Protein AF-A0A287D2I7-F1 (afdb_monomer_lite)

Sequence (96 aa):
MSLVIPEKFQHILRVLNTNIDGRYAHVVLRKADIDLTNRARELTEDEVEGVITILQNPRQYKIPDWFLNRQKDVKDGKQSQVLANGLDNKLREDLE

Organism: Ictidomys tridecemlineatus (NCBI:txid43179)

Structure (mmCIF, N/CA/C/O backbone):
data_AF-A0A287D2I7-F1
#
_entry.id   AF-A0A287D2I7-F1
#
loop_
_atom_site.group_PDB
_atom_site.id
_atom_site.type_symbol
_atom_site.label_atom_id
_atom_site.label_alt_id
_atom_site.label_comp_id
_atom_site.label_asym_id
_atom_site.label_entity_id
_atom_site.label_seq_id
_atom_site.pdbx_PDB_ins_code
_atom_site.Cartn_x
_atom_site.Cartn_y
_atom_site.Cartn_z
_atom_site.occupancy
_atom_site.B_iso_or_equiv
_atom_site.auth_seq_id
_atom_site.auth_comp_id
_atom_site.auth_asym_id
_atom_site.auth_atom_id
_atom_site.pdbx_PDB_model_num
ATOM 1 N N . MET A 1 1 ? 9.377 -11.786 -21.189 1.00 51.19 1 MET A N 1
ATOM 2 C CA . MET A 1 1 ? 10.645 -12.308 -20.625 1.00 51.19 1 MET A CA 1
ATOM 3 C C . MET A 1 1 ? 11.798 -11.845 -21.496 1.00 51.19 1 MET A C 1
ATOM 5 O O . MET A 1 1 ? 11.875 -12.255 -22.648 1.00 51.19 1 MET A O 1
ATOM 9 N N . SER A 1 2 ? 12.646 -10.966 -20.969 1.00 55.25 2 SER A N 1
ATOM 10 C CA . SER A 1 2 ? 13.855 -10.482 -21.638 1.00 55.25 2 SER A CA 1
ATOM 11 C C . SER A 1 2 ? 14.985 -11.519 -21.511 1.00 55.25 2 SER A C 1
ATOM 13 O O . SER A 1 2 ? 15.225 -12.078 -20.440 1.00 55.25 2 SER A O 1
ATOM 15 N N . LEU A 1 3 ? 15.650 -11.816 -22.633 1.00 66.50 3 LEU A N 1
ATOM 16 C CA . LEU A 1 3 ? 16.834 -12.692 -22.708 1.00 66.50 3 LEU A CA 1
ATOM 17 C C . LEU A 1 3 ? 18.133 -11.961 -22.329 1.00 66.50 3 LEU A C 1
ATOM 19 O O . LEU A 1 3 ? 19.161 -12.600 -22.126 1.00 66.50 3 LEU A O 1
ATOM 23 N N . VAL A 1 4 ? 18.087 -10.630 -22.231 1.00 68.25 4 VAL A N 1
ATOM 24 C CA . VAL A 1 4 ? 19.232 -9.768 -21.930 1.00 68.25 4 VAL A CA 1
ATOM 25 C C . VAL A 1 4 ? 19.094 -9.261 -20.499 1.00 68.25 4 VAL A C 1
ATOM 27 O O . VAL A 1 4 ? 18.085 -8.648 -20.154 1.00 68.25 4 VAL A O 1
ATOM 30 N N . ILE A 1 5 ? 20.094 -9.543 -19.663 1.00 67.06 5 ILE A N 1
ATOM 31 C CA . ILE A 1 5 ? 20.143 -9.068 -18.277 1.00 67.06 5 ILE A CA 1
ATOM 32 C C . ILE A 1 5 ? 20.590 -7.597 -18.301 1.00 67.06 5 ILE A C 1
ATOM 34 O O . ILE A 1 5 ? 21.655 -7.319 -18.854 1.00 67.06 5 ILE A O 1
ATOM 38 N N . PRO A 1 6 ? 19.820 -6.654 -17.729 1.00 67.56 6 PRO A N 1
ATOM 39 C CA . PRO A 1 6 ? 20.239 -5.257 -17.648 1.00 67.56 6 PRO A CA 1
ATOM 40 C C . PRO A 1 6 ? 21.450 -5.091 -16.710 1.00 67.56 6 PRO A C 1
ATOM 42 O O . PRO A 1 6 ? 21.523 -5.744 -15.671 1.00 67.56 6 PRO A O 1
ATOM 45 N N . GLU A 1 7 ? 22.389 -4.197 -17.052 1.00 67.75 7 GLU A N 1
ATOM 46 C CA . GLU A 1 7 ? 23.628 -3.958 -16.278 1.00 67.75 7 GLU A CA 1
ATOM 47 C C . GLU A 1 7 ? 23.370 -3.421 -14.858 1.00 67.75 7 GLU A C 1
ATOM 49 O O . GLU A 1 7 ? 24.109 -3.735 -13.925 1.00 67.75 7 GLU A O 1
ATOM 54 N N . LYS A 1 8 ? 22.303 -2.634 -14.667 1.00 64.81 8 LYS A N 1
ATOM 55 C CA . LYS A 1 8 ? 21.839 -2.180 -13.348 1.00 64.81 8 LYS A CA 1
ATOM 56 C C . LYS A 1 8 ? 20.756 -3.123 -12.842 1.00 64.81 8 LYS A C 1
ATOM 58 O O . LYS A 1 8 ? 19.571 -2.905 -13.067 1.00 64.81 8 LYS A O 1
ATOM 63 N N . PHE A 1 9 ? 21.183 -4.185 -12.170 1.00 62.22 9 PHE A N 1
ATOM 64 C CA . PHE A 1 9 ? 20.286 -5.188 -11.614 1.00 62.22 9 PHE A CA 1
ATOM 65 C C . PHE A 1 9 ? 20.132 -5.009 -10.105 1.00 62.22 9 PHE A C 1
ATOM 67 O O . PHE A 1 9 ? 21.069 -5.238 -9.337 1.00 62.22 9 PHE A O 1
ATOM 74 N N . GLN A 1 10 ? 18.935 -4.634 -9.655 1.00 67.44 10 GLN A N 1
ATOM 75 C CA . GLN A 1 10 ? 18.648 -4.575 -8.227 1.00 67.44 10 GLN A CA 1
ATOM 76 C C . GLN A 1 10 ? 18.186 -5.953 -7.738 1.00 67.44 10 GLN A C 1
ATOM 78 O O . GLN A 1 10 ? 17.105 -6.439 -8.070 1.00 67.44 10 GLN A O 1
ATOM 83 N N . HIS A 1 11 ? 19.034 -6.618 -6.948 1.00 70.06 11 HIS A N 1
ATOM 84 C CA . HIS A 1 11 ? 18.758 -7.975 -6.462 1.00 70.06 11 HIS A CA 1
ATOM 85 C C . HIS A 1 11 ? 17.607 -8.025 -5.449 1.00 70.06 11 HIS A C 1
ATOM 87 O O . HIS A 1 11 ? 16.837 -8.991 -5.437 1.00 70.06 11 HIS A O 1
ATOM 93 N N . ILE A 1 12 ? 17.500 -6.992 -4.610 1.00 77.31 12 ILE A N 1
ATOM 94 C CA . ILE A 1 12 ? 16.491 -6.856 -3.561 1.00 77.31 12 ILE A CA 1
ATOM 95 C C . ILE A 1 12 ? 15.948 -5.430 -3.608 1.00 77.31 12 ILE A C 1
ATOM 97 O O . ILE A 1 12 ? 16.693 -4.477 -3.387 1.00 77.31 12 ILE A O 1
ATOM 101 N N . LEU A 1 13 ? 14.647 -5.302 -3.859 1.00 75.88 13 LEU A N 1
ATOM 102 C CA . LEU A 1 13 ? 13.920 -4.046 -3.727 1.00 75.88 13 LEU A CA 1
ATOM 103 C C . LEU A 1 13 ? 13.305 -3.995 -2.325 1.00 75.88 13 LEU A C 1
ATOM 105 O O . LEU A 1 13 ? 12.540 -4.882 -1.946 1.00 75.88 13 LEU A O 1
ATOM 109 N N . ARG A 1 14 ? 13.645 -2.974 -1.536 1.00 74.88 14 ARG A N 1
ATOM 110 C CA . ARG A 1 14 ? 13.020 -2.740 -0.230 1.00 74.88 14 ARG A CA 1
ATOM 111 C C . ARG A 1 14 ? 11.989 -1.631 -0.375 1.00 74.88 14 ARG A C 1
ATOM 113 O O . ARG A 1 14 ? 12.358 -0.484 -0.590 1.00 74.88 14 ARG A O 1
ATOM 120 N N . VAL A 1 15 ? 10.717 -1.969 -0.183 1.00 72.25 15 VAL A N 1
ATOM 121 C CA . VAL A 1 15 ? 9.611 -1.005 -0.237 1.00 72.25 15 VAL A CA 1
ATOM 122 C C . VAL A 1 15 ? 8.891 -0.978 1.111 1.00 72.25 15 VAL A C 1
ATOM 124 O O . VAL A 1 15 ? 8.311 -1.971 1.546 1.00 72.25 15 VAL A O 1
ATOM 127 N N . LEU A 1 16 ? 8.959 0.169 1.793 1.00 67.06 16 LEU A N 1
ATOM 128 C CA . LEU A 1 16 ? 8.130 0.551 2.949 1.00 67.06 16 LEU A CA 1
ATOM 129 C C . LEU A 1 16 ? 7.964 -0.476 4.100 1.00 67.06 16 LEU A C 1
ATOM 131 O O . LEU A 1 16 ? 6.937 -0.455 4.766 1.00 67.06 16 LEU A O 1
ATOM 135 N N . ASN A 1 17 ? 8.930 -1.361 4.385 1.00 66.69 17 ASN A N 1
ATOM 136 C CA . ASN A 1 17 ? 8.799 -2.403 5.433 1.00 66.69 17 ASN A CA 1
ATOM 137 C C . ASN A 1 17 ? 7.441 -3.154 5.367 1.00 66.69 17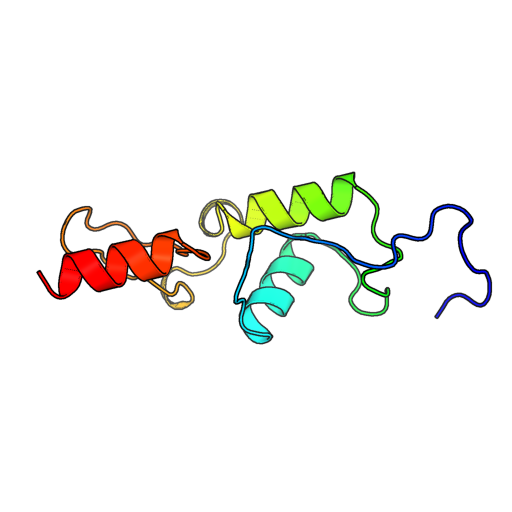 ASN A C 1
ATOM 139 O O . ASN A 1 17 ? 6.812 -3.412 6.392 1.00 66.69 17 ASN A O 1
ATOM 143 N N . THR A 1 18 ? 6.930 -3.408 4.155 1.00 65.00 18 THR A N 1
ATOM 144 C CA . THR A 1 18 ? 5.500 -3.680 3.944 1.00 65.00 18 THR A CA 1
ATOM 145 C C . THR A 1 18 ? 5.103 -5.153 4.022 1.00 65.00 18 THR A C 1
ATOM 147 O O . THR A 1 18 ? 5.762 -6.027 3.467 1.00 65.00 18 THR A O 1
ATOM 150 N N . ASN A 1 19 ? 3.926 -5.379 4.614 1.00 66.75 19 ASN A N 1
ATOM 151 C CA . ASN A 1 19 ? 3.075 -6.547 4.402 1.00 66.75 19 ASN A CA 1
ATOM 152 C C . ASN A 1 19 ? 1.893 -6.111 3.521 1.00 66.75 19 ASN A C 1
ATOM 154 O O . ASN A 1 19 ? 0.964 -5.465 4.006 1.00 66.75 19 ASN A O 1
ATOM 158 N N . ILE A 1 20 ? 1.949 -6.406 2.221 1.00 79.25 20 ILE A N 1
ATOM 159 C CA . ILE A 1 20 ? 0.880 -6.101 1.258 1.00 79.25 20 ILE A CA 1
ATOM 160 C C . ILE A 1 20 ? 0.300 -7.414 0.725 1.00 79.25 20 ILE A C 1
ATOM 162 O O . ILE A 1 20 ? 1.044 -8.307 0.328 1.00 79.25 20 ILE A O 1
ATOM 166 N N . ASP A 1 21 ? -1.031 -7.518 0.690 1.00 80.38 21 ASP A N 1
ATOM 167 C CA . ASP A 1 21 ? -1.724 -8.650 0.069 1.00 80.38 21 ASP A CA 1
ATOM 168 C C . ASP A 1 21 ? -1.542 -8.649 -1.456 1.00 80.38 21 ASP A C 1
ATOM 170 O O . ASP A 1 21 ? -1.554 -7.595 -2.102 1.00 80.38 21 ASP A O 1
ATOM 174 N N . GLY A 1 22 ? -1.454 -9.841 -2.052 1.00 82.88 22 GLY A N 1
ATOM 175 C CA . GLY A 1 22 ? -1.276 -9.998 -3.496 1.00 82.88 22 GLY A CA 1
ATOM 176 C C . GLY A 1 22 ? -2.374 -9.327 -4.331 1.00 82.88 22 GLY A C 1
ATOM 177 O O . GLY A 1 22 ? -2.088 -8.803 -5.409 1.00 82.88 22 GLY A O 1
ATOM 178 N N . ARG A 1 23 ? -3.619 -9.259 -3.834 1.00 85.06 23 ARG A N 1
ATOM 179 C CA . ARG A 1 23 ? -4.715 -8.575 -4.541 1.00 85.06 23 ARG A CA 1
ATOM 180 C C . ARG A 1 23 ? -4.538 -7.063 -4.529 1.00 85.06 23 ARG A C 1
ATOM 182 O O . ARG A 1 23 ? -4.784 -6.419 -5.547 1.00 85.06 23 ARG A O 1
ATOM 189 N N . TYR A 1 24 ? -4.095 -6.501 -3.405 1.00 86.94 24 TYR A N 1
ATOM 190 C CA . TYR A 1 24 ? -3.827 -5.068 -3.302 1.00 86.94 24 TYR A CA 1
ATOM 191 C C . TYR A 1 24 ? -2.652 -4.672 -4.201 1.00 86.94 24 TYR A C 1
ATOM 193 O O . TYR A 1 24 ? -2.772 -3.726 -4.977 1.00 86.94 24 TYR A O 1
ATOM 201 N N . ALA A 1 25 ? -1.571 -5.461 -4.196 1.00 85.50 25 ALA A N 1
ATOM 202 C CA . ALA A 1 25 ? -0.436 -5.261 -5.095 1.00 85.50 25 ALA A CA 1
ATOM 203 C C . ALA A 1 25 ? -0.858 -5.272 -6.575 1.00 85.50 25 ALA A C 1
ATOM 205 O O . ALA A 1 25 ? -0.481 -4.382 -7.333 1.00 85.50 25 ALA A O 1
ATOM 206 N N . HIS A 1 26 ? -1.702 -6.225 -6.981 1.00 87.94 26 HIS A N 1
ATOM 207 C CA . HIS A 1 26 ? -2.184 -6.309 -8.360 1.00 87.94 26 HIS A CA 1
ATOM 208 C C . HIS A 1 26 ? -2.999 -5.072 -8.775 1.00 87.94 26 HIS A C 1
ATOM 210 O O . HIS A 1 26 ? -2.838 -4.571 -9.885 1.00 87.94 26 HIS A O 1
ATOM 216 N N . VAL A 1 27 ? -3.870 -4.553 -7.902 1.00 88.50 27 VAL A N 1
ATOM 217 C CA . VAL A 1 27 ? -4.641 -3.330 -8.191 1.00 88.50 27 VAL A CA 1
ATOM 218 C C . VAL A 1 27 ? -3.720 -2.120 -8.316 1.00 88.50 27 VAL A C 1
ATOM 220 O O . VAL A 1 27 ? -3.876 -1.340 -9.249 1.00 88.50 27 VAL A O 1
ATOM 223 N N . VAL A 1 28 ? -2.747 -1.980 -7.418 1.00 87.56 28 VAL A N 1
ATOM 224 C CA . VAL A 1 28 ? -1.795 -0.862 -7.427 1.00 87.56 28 VAL A CA 1
ATOM 225 C C . VAL A 1 28 ? -0.943 -0.872 -8.695 1.00 87.56 28 VAL A C 1
ATOM 227 O O . VAL A 1 28 ? -0.841 0.159 -9.349 1.00 87.56 28 VAL A O 1
ATOM 230 N N . LEU A 1 29 ? -0.422 -2.031 -9.107 1.00 88.19 29 LEU A N 1
ATOM 231 C CA . LEU A 1 29 ? 0.347 -2.159 -10.351 1.00 88.19 29 LEU A CA 1
ATOM 232 C C . LEU A 1 29 ? -0.488 -1.804 -11.588 1.00 88.19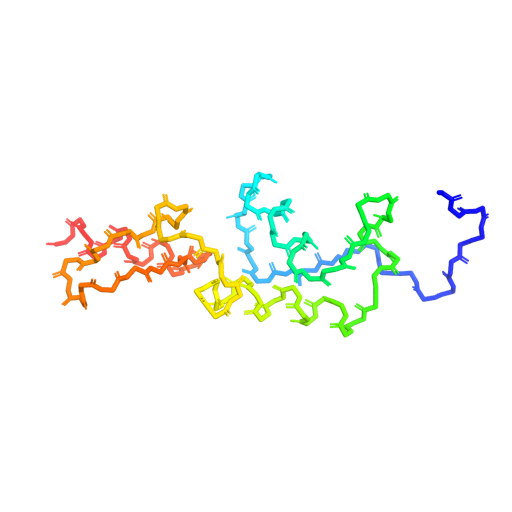 29 LEU A C 1
ATOM 234 O O . LEU A 1 29 ? -0.010 -1.112 -12.479 1.00 88.19 29 LEU A O 1
ATOM 238 N N . ARG A 1 30 ? -1.769 -2.196 -11.607 1.00 87.75 30 ARG A N 1
ATOM 239 C CA . ARG A 1 30 ? -2.712 -1.804 -12.668 1.00 87.75 30 ARG A CA 1
ATOM 240 C C . ARG A 1 30 ? -3.027 -0.311 -12.678 1.00 87.75 30 ARG A C 1
ATOM 242 O O . ARG A 1 30 ? -3.437 0.194 -13.712 1.00 87.75 30 ARG A O 1
ATOM 249 N N . LYS A 1 31 ? -2.906 0.375 -11.539 1.00 87.50 31 LYS A N 1
ATOM 250 C CA . LYS A 1 31 ? -3.079 1.832 -11.438 1.00 87.50 31 LYS A CA 1
ATOM 251 C C . LYS A 1 31 ? -1.801 2.605 -11.742 1.00 87.50 31 LYS A C 1
ATOM 253 O O . LYS A 1 31 ? -1.901 3.759 -12.130 1.00 87.50 31 LYS A O 1
ATOM 258 N N . ALA A 1 32 ? -0.647 1.973 -11.566 1.00 85.88 32 ALA A N 1
ATOM 259 C CA . ALA A 1 32 ? 0.659 2.506 -11.927 1.00 85.88 32 ALA A CA 1
ATOM 260 C C . ALA A 1 32 ? 0.988 2.325 -13.421 1.00 85.88 32 ALA A C 1
ATOM 262 O O . ALA A 1 32 ? 2.071 2.711 -13.839 1.00 85.88 32 ALA A O 1
ATOM 263 N N . ASP A 1 33 ? 0.090 1.706 -14.200 1.00 86.56 33 ASP A N 1
ATOM 264 C CA . ASP A 1 33 ? 0.296 1.351 -15.611 1.00 86.56 33 ASP A CA 1
ATOM 265 C C . ASP A 1 33 ? 1.568 0.512 -15.865 1.00 86.56 33 ASP A C 1
ATOM 267 O O . ASP A 1 33 ? 2.164 0.551 -16.938 1.00 86.56 33 ASP A O 1
ATOM 271 N N . ILE A 1 34 ? 1.957 -0.307 -14.882 1.00 85.12 34 ILE A N 1
ATOM 272 C CA . ILE A 1 34 ? 3.105 -1.217 -14.971 1.00 85.12 34 ILE A CA 1
ATOM 273 C C . ILE A 1 34 ? 2.638 -2.565 -15.523 1.00 85.12 34 ILE A C 1
ATOM 275 O O . ILE A 1 34 ? 1.635 -3.129 -15.069 1.00 85.12 34 ILE A O 1
ATOM 279 N N . ASP A 1 35 ? 3.390 -3.123 -16.473 1.00 82.94 35 ASP A N 1
ATOM 280 C CA . ASP A 1 35 ? 3.108 -4.463 -16.984 1.00 82.94 35 ASP A CA 1
ATOM 281 C C . ASP A 1 35 ? 3.453 -5.551 -15.951 1.00 82.94 35 ASP A C 1
ATOM 283 O O . ASP A 1 35 ? 4.529 -5.576 -15.354 1.00 82.94 35 ASP A O 1
ATOM 287 N N . LEU A 1 36 ? 2.536 -6.502 -15.776 1.00 80.31 36 LEU A N 1
ATOM 288 C CA . LEU A 1 36 ? 2.670 -7.616 -14.840 1.00 80.31 36 LEU A CA 1
ATOM 289 C C . LEU A 1 36 ? 3.612 -8.712 -15.345 1.00 80.31 36 LEU A C 1
ATOM 291 O O . LEU A 1 36 ? 4.001 -9.584 -14.568 1.00 80.31 36 LEU A O 1
ATOM 295 N N . THR A 1 37 ? 3.948 -8.713 -16.638 1.00 82.38 37 THR A N 1
ATOM 296 C CA . THR A 1 37 ? 4.890 -9.694 -17.195 1.00 82.38 37 THR A CA 1
ATOM 297 C C . THR A 1 37 ? 6.345 -9.363 -16.861 1.00 82.38 37 THR A C 1
ATOM 299 O O . THR A 1 37 ? 7.205 -10.253 -16.893 1.00 82.38 37 THR A O 1
ATOM 302 N N . ASN A 1 38 ? 6.612 -8.105 -16.499 1.00 78.94 38 ASN A N 1
ATOM 303 C CA . ASN A 1 38 ? 7.929 -7.635 -16.109 1.00 78.94 38 ASN A CA 1
ATOM 304 C C . ASN A 1 38 ? 8.279 -8.134 -14.708 1.00 78.94 38 ASN A C 1
ATOM 306 O O . ASN A 1 38 ? 7.450 -8.194 -13.797 1.00 78.94 38 ASN A O 1
ATOM 310 N N . ARG A 1 39 ? 9.546 -8.507 -14.516 1.00 77.44 39 ARG A N 1
ATOM 311 C CA . ARG A 1 39 ? 10.027 -8.900 -13.190 1.00 77.44 39 ARG A CA 1
ATOM 312 C C . ARG A 1 39 ? 10.226 -7.661 -12.332 1.00 77.44 39 ARG A C 1
ATOM 314 O O . ARG A 1 39 ? 10.704 -6.643 -12.815 1.00 77.44 39 ARG A O 1
ATOM 321 N N . ALA A 1 40 ? 10.013 -7.813 -11.025 1.00 74.12 40 ALA A N 1
ATOM 322 C CA . ALA A 1 40 ? 10.196 -6.750 -10.033 1.00 74.12 40 ALA A CA 1
ATOM 323 C C . ALA A 1 40 ? 11.602 -6.097 -10.022 1.00 74.12 40 ALA A C 1
ATOM 325 O O . ALA A 1 40 ? 11.820 -5.094 -9.357 1.00 74.12 40 ALA A O 1
ATOM 326 N N . ARG A 1 41 ? 12.573 -6.700 -10.717 1.00 71.56 41 ARG A N 1
ATOM 327 C CA . ARG A 1 41 ? 13.973 -6.262 -10.803 1.00 71.56 41 ARG A CA 1
ATOM 328 C C . ARG A 1 41 ? 14.291 -5.465 -12.069 1.00 71.56 41 ARG A C 1
ATOM 330 O O . ARG A 1 41 ? 15.415 -5.005 -12.217 1.00 71.56 41 ARG A O 1
ATOM 337 N N . GLU A 1 42 ? 13.335 -5.381 -12.989 1.00 78.88 42 GLU A N 1
ATOM 338 C CA . GLU A 1 42 ? 13.436 -4.643 -14.254 1.00 78.88 42 GLU A CA 1
ATOM 339 C C . GLU A 1 42 ? 12.708 -3.287 -14.170 1.00 78.88 42 GLU A C 1
ATOM 341 O O . GLU A 1 42 ? 12.733 -2.530 -15.132 1.00 78.88 42 GLU A O 1
ATOM 346 N N . LEU A 1 43 ? 12.089 -2.983 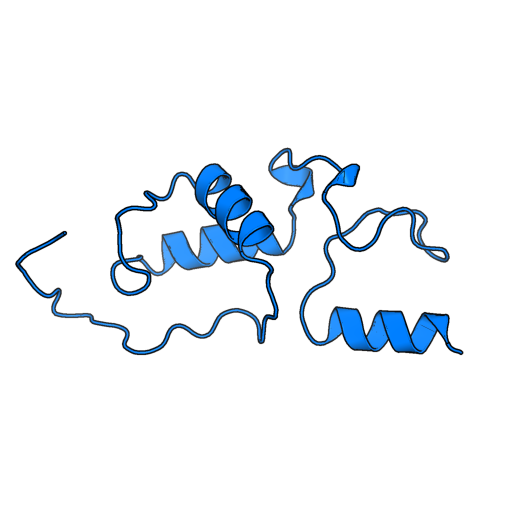-13.020 1.00 80.75 43 LEU A N 1
ATOM 347 C CA . LEU A 1 43 ? 11.434 -1.704 -12.748 1.00 80.75 43 LEU A CA 1
ATOM 348 C C . LEU A 1 43 ? 12.458 -0.579 -12.606 1.00 80.75 43 LEU A C 1
ATOM 350 O O . LEU A 1 43 ? 13.509 -0.758 -11.982 1.00 80.75 43 LEU A O 1
ATOM 354 N N . THR A 1 44 ? 12.120 0.589 -13.142 1.00 85.38 44 THR A N 1
ATOM 355 C CA . THR A 1 44 ? 12.893 1.815 -12.927 1.00 85.38 44 THR A CA 1
ATOM 356 C C . THR A 1 44 ? 12.593 2.419 -11.554 1.00 85.38 44 THR A C 1
ATOM 358 O O . THR A 1 44 ? 11.579 2.119 -10.923 1.00 85.38 44 THR A O 1
ATOM 361 N N . GLU A 1 45 ? 13.486 3.280 -11.065 1.00 81.81 45 GLU A N 1
ATOM 362 C CA . GLU A 1 45 ? 13.295 3.960 -9.777 1.00 81.81 45 GLU A CA 1
ATOM 363 C C . GLU A 1 45 ? 12.041 4.853 -9.786 1.00 81.81 45 GLU A C 1
ATOM 365 O O . GLU A 1 45 ? 11.286 4.855 -8.814 1.00 81.81 45 GLU A O 1
ATOM 370 N N . ASP A 1 46 ? 11.744 5.485 -10.925 1.00 86.12 46 ASP A N 1
ATOM 371 C CA . ASP A 1 46 ? 10.546 6.306 -11.127 1.00 86.12 46 ASP A CA 1
ATOM 372 C C . ASP A 1 46 ? 9.252 5.475 -11.034 1.00 86.12 46 ASP A C 1
ATOM 374 O O . ASP A 1 46 ? 8.270 5.894 -10.417 1.00 86.12 46 ASP A O 1
ATOM 378 N N . GLU A 1 47 ? 9.241 4.264 -11.605 1.00 85.81 47 GLU A N 1
ATOM 379 C CA . GLU A 1 47 ? 8.102 3.341 -11.502 1.00 85.81 47 GLU A CA 1
ATOM 380 C C . GLU A 1 47 ? 7.895 2.873 -10.056 1.00 85.81 47 GLU A C 1
ATOM 382 O O . GLU A 1 47 ? 6.760 2.767 -9.580 1.00 85.81 47 GLU A O 1
ATOM 387 N N . VAL A 1 48 ? 8.989 2.625 -9.328 1.00 85.88 48 VAL A N 1
ATOM 388 C CA . VAL A 1 48 ? 8.942 2.253 -7.909 1.00 85.88 48 VAL A CA 1
ATOM 389 C C . VAL A 1 48 ? 8.386 3.398 -7.063 1.00 85.88 48 VAL A C 1
ATOM 391 O O . VAL A 1 48 ? 7.532 3.158 -6.205 1.00 85.88 48 VAL A O 1
ATOM 394 N N . GLU A 1 49 ? 8.810 4.637 -7.309 1.00 86.50 49 GLU A N 1
ATOM 395 C CA . GLU A 1 49 ? 8.264 5.811 -6.626 1.00 86.50 49 GLU A CA 1
ATOM 396 C C . GLU A 1 49 ? 6.777 6.005 -6.956 1.00 86.50 49 GLU A C 1
ATOM 398 O O . GLU A 1 49 ? 5.960 6.204 -6.053 1.00 86.50 49 GLU A O 1
ATOM 403 N N . GLY A 1 50 ? 6.386 5.813 -8.219 1.00 87.44 50 GLY A N 1
ATOM 404 C CA . GLY A 1 50 ? 4.985 5.787 -8.641 1.00 87.44 50 GLY A CA 1
ATOM 405 C C . GLY A 1 50 ? 4.150 4.802 -7.819 1.00 87.44 50 GLY A C 1
ATOM 406 O O . GLY A 1 50 ? 3.131 5.179 -7.234 1.00 87.44 50 GLY A O 1
ATOM 407 N N . VAL A 1 51 ? 4.621 3.561 -7.669 1.00 87.38 51 VAL A N 1
ATOM 408 C CA . VAL A 1 51 ? 3.969 2.546 -6.824 1.00 87.38 51 VAL A CA 1
ATOM 409 C C . VAL A 1 51 ? 3.888 2.999 -5.365 1.00 87.38 51 VAL A C 1
ATOM 411 O O . VAL A 1 51 ? 2.832 2.865 -4.746 1.00 87.38 51 VAL A O 1
ATOM 414 N N . ILE A 1 52 ? 4.958 3.571 -4.807 1.00 86.62 52 ILE A N 1
ATOM 415 C CA . ILE A 1 52 ? 4.984 4.076 -3.425 1.00 86.62 52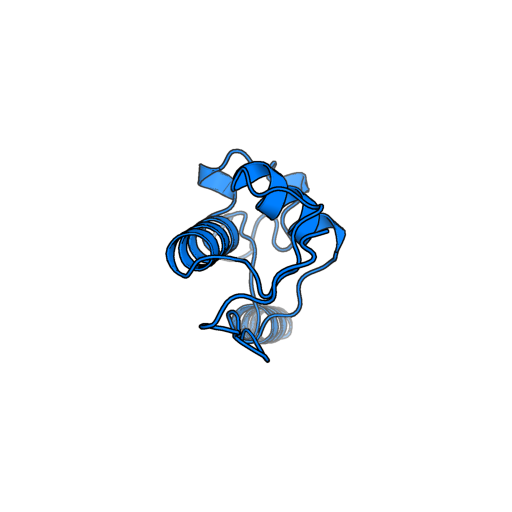 ILE A CA 1
ATOM 416 C C . ILE A 1 52 ? 3.928 5.166 -3.210 1.00 86.62 52 ILE A C 1
ATOM 418 O O . ILE A 1 52 ? 3.204 5.125 -2.210 1.00 86.62 52 ILE A O 1
ATOM 422 N N . THR A 1 53 ? 3.780 6.104 -4.147 1.00 88.00 53 THR A N 1
ATOM 423 C CA . THR A 1 53 ? 2.784 7.179 -4.013 1.00 88.00 53 THR A CA 1
ATOM 424 C C . THR A 1 53 ? 1.351 6.644 -4.066 1.00 88.00 53 THR A C 1
ATOM 426 O O . THR A 1 53 ? 0.503 7.090 -3.287 1.00 88.00 53 THR A O 1
ATOM 429 N N . ILE A 1 54 ? 1.078 5.647 -4.917 1.00 87.88 54 ILE A N 1
ATOM 430 C CA . ILE A 1 54 ? -0.235 4.991 -5.009 1.00 87.88 54 ILE A CA 1
ATOM 431 C C . ILE A 1 54 ? -0.529 4.184 -3.743 1.00 87.88 54 ILE A C 1
ATOM 433 O O . ILE A 1 54 ? -1.656 4.208 -3.245 1.00 87.88 54 ILE A O 1
ATOM 437 N N . LEU A 1 55 ? 0.482 3.508 -3.187 1.00 85.38 55 LEU A N 1
ATOM 438 C CA . LEU A 1 55 ? 0.367 2.771 -1.929 1.00 85.38 55 LEU A CA 1
ATOM 439 C C . LEU A 1 55 ? 0.005 3.689 -0.758 1.00 85.38 55 LEU A C 1
ATOM 441 O O . LEU A 1 55 ? -0.845 3.318 0.051 1.00 85.38 55 LEU A O 1
ATOM 445 N N . GLN A 1 56 ? 0.629 4.867 -0.672 1.00 84.19 56 GLN A N 1
ATOM 446 C CA . GLN A 1 56 ? 0.372 5.843 0.390 1.00 84.19 56 GLN A CA 1
ATOM 447 C C . GLN A 1 56 ? -0.968 6.570 0.213 1.00 84.19 56 GLN A C 1
ATOM 449 O O . GLN A 1 56 ? -1.646 6.851 1.201 1.00 84.19 56 GLN A O 1
ATOM 454 N N . ASN A 1 57 ? -1.376 6.852 -1.029 1.00 85.88 57 ASN A N 1
ATOM 455 C CA . ASN A 1 57 ? -2.561 7.660 -1.332 1.00 85.88 57 ASN A CA 1
ATOM 456 C C . ASN A 1 57 ? -3.563 6.944 -2.261 1.00 85.88 57 ASN A C 1
ATOM 458 O O . ASN A 1 57 ? -3.918 7.478 -3.314 1.00 85.88 57 ASN A O 1
ATOM 462 N N . PRO A 1 58 ? -4.120 5.780 -1.878 1.00 87.31 58 PRO A N 1
ATOM 463 C CA . PRO A 1 58 ? -4.943 4.958 -2.776 1.00 87.31 58 PRO A CA 1
ATOM 464 C C . PRO A 1 58 ? -6.220 5.649 -3.273 1.00 87.31 58 PRO A C 1
ATOM 466 O O . PRO A 1 58 ? -6.702 5.386 -4.377 1.00 87.31 58 PRO A O 1
ATOM 469 N N . ARG A 1 59 ? -6.765 6.577 -2.481 1.00 85.88 59 ARG A N 1
ATOM 470 C CA . ARG A 1 59 ? -8.012 7.290 -2.799 1.00 85.88 59 ARG A CA 1
ATOM 471 C C . ARG A 1 59 ? -7.856 8.250 -3.977 1.00 85.88 59 ARG A C 1
ATOM 473 O O . ARG A 1 59 ? -8.786 8.399 -4.765 1.00 85.88 59 ARG A O 1
ATOM 480 N N . GLN A 1 60 ? -6.680 8.857 -4.137 1.00 85.69 60 GLN A N 1
ATOM 481 C CA . GLN A 1 60 ? -6.400 9.771 -5.252 1.00 85.69 60 GLN A CA 1
ATOM 482 C C . GLN A 1 60 ? -6.369 9.021 -6.594 1.00 85.69 60 GLN A C 1
ATOM 484 O O . GLN A 1 60 ? -6.795 9.550 -7.618 1.00 85.69 60 GLN A O 1
ATOM 489 N N . TYR A 1 61 ? -5.982 7.744 -6.566 1.00 86.62 61 TYR A N 1
ATOM 490 C CA . TYR A 1 61 ? -5.888 6.867 -7.736 1.00 86.62 61 TYR A CA 1
ATOM 491 C C . TYR A 1 61 ? -7.158 6.041 -7.998 1.00 86.62 61 TYR A C 1
ATOM 493 O O . TYR A 1 61 ? -7.134 5.035 -8.716 1.00 86.62 61 TYR A O 1
ATOM 501 N N . LYS A 1 62 ? -8.302 6.488 -7.457 1.00 84.12 62 LYS A N 1
ATOM 502 C CA . LYS A 1 62 ? -9.629 5.890 -7.683 1.00 84.12 62 LYS A CA 1
ATOM 503 C C . LYS A 1 62 ? -9.726 4.426 -7.226 1.00 84.12 62 LYS A C 1
ATOM 505 O O . LYS A 1 62 ? -10.415 3.626 -7.866 1.00 84.12 62 LYS A O 1
ATOM 510 N N . ILE A 1 63 ? -9.029 4.051 -6.153 1.00 86.06 63 ILE A N 1
ATOM 511 C CA . ILE A 1 63 ? -9.248 2.763 -5.485 1.00 86.06 63 ILE A CA 1
ATOM 512 C C . ILE A 1 63 ? -10.499 2.895 -4.600 1.00 86.06 63 ILE A C 1
ATOM 514 O O . ILE A 1 63 ? -10.578 3.852 -3.829 1.00 86.06 63 ILE A O 1
ATOM 518 N N . PRO A 1 64 ? -11.487 1.987 -4.709 1.00 87.69 64 PRO A N 1
ATOM 519 C CA . PRO A 1 64 ? -12.713 2.084 -3.927 1.00 87.69 64 PRO A CA 1
ATOM 520 C C . PRO A 1 64 ? -12.472 1.989 -2.421 1.00 87.69 64 PRO A C 1
ATOM 522 O O . PRO A 1 64 ? -11.682 1.168 -1.958 1.00 87.69 64 PRO A O 1
ATOM 525 N N . ASP A 1 65 ? -13.238 2.756 -1.649 1.00 85.56 65 ASP A N 1
ATOM 526 C CA . ASP A 1 65 ? -13.072 2.819 -0.197 1.00 85.56 65 ASP A CA 1
ATOM 527 C C . ASP A 1 65 ? -13.350 1.474 0.512 1.00 85.56 65 ASP A C 1
ATOM 529 O O . ASP A 1 65 ? -12.740 1.181 1.539 1.00 85.56 65 ASP A O 1
ATOM 533 N N . TRP A 1 66 ? -14.219 0.622 -0.051 1.00 86.94 66 TRP A N 1
ATOM 534 C CA . TRP A 1 66 ? -14.501 -0.727 0.469 1.00 86.94 66 TRP A CA 1
ATOM 535 C C . TRP A 1 66 ? -13.313 -1.694 0.345 1.00 86.94 66 TRP A C 1
ATOM 537 O O . TRP A 1 66 ? -13.323 -2.759 0.960 1.00 86.94 66 TRP A O 1
ATOM 547 N N . PHE A 1 67 ? -12.306 -1.351 -0.462 1.00 86.75 67 PHE A N 1
ATOM 548 C CA . PHE A 1 67 ? -11.107 -2.161 -0.676 1.00 86.75 67 PHE A CA 1
ATOM 549 C C . PHE A 1 67 ? -9.991 -1.840 0.330 1.00 86.75 67 PHE A C 1
ATOM 551 O O . PHE A 1 67 ? -9.014 -2.580 0.425 1.00 86.75 67 PHE A O 1
ATOM 558 N N . LEU A 1 68 ? -10.121 -0.737 1.075 1.00 87.38 68 LEU A N 1
ATOM 559 C CA . LEU A 1 68 ? -9.119 -0.287 2.039 1.00 87.38 68 LEU A CA 1
ATOM 560 C C . LEU A 1 68 ? -9.201 -1.091 3.341 1.00 87.38 68 LEU A C 1
ATOM 562 O O . LEU A 1 68 ? -10.289 -1.490 3.762 1.00 87.38 68 LEU A O 1
ATOM 566 N N . ASN A 1 69 ? -8.051 -1.301 3.988 1.00 87.00 69 ASN A N 1
ATOM 567 C CA . ASN A 1 69 ? -7.945 -2.097 5.214 1.00 87.00 69 ASN A CA 1
ATOM 568 C C . ASN A 1 69 ? -8.486 -1.388 6.469 1.00 87.00 69 ASN A C 1
ATOM 570 O O . ASN A 1 69 ? -8.972 -2.065 7.372 1.00 87.00 69 ASN A O 1
ATOM 574 N N . ARG A 1 70 ? -8.453 -0.050 6.529 1.00 86.25 70 ARG A N 1
ATOM 575 C CA . ARG A 1 70 ? -9.008 0.733 7.637 1.00 86.25 70 ARG A CA 1
ATOM 576 C C . ARG A 1 70 ? -10.159 1.589 7.139 1.00 86.25 70 ARG A C 1
ATOM 578 O O . ARG A 1 70 ? -9.967 2.657 6.558 1.00 86.25 70 ARG A O 1
ATOM 585 N N . GLN A 1 71 ? -11.378 1.114 7.368 1.00 85.25 71 GLN A N 1
ATOM 586 C CA . GLN A 1 71 ? -12.590 1.817 6.965 1.00 85.25 71 GLN A CA 1
ATOM 587 C C . GLN A 1 71 ? -13.244 2.494 8.163 1.00 85.25 71 GLN A C 1
ATOM 589 O O . GLN A 1 71 ? -13.454 1.841 9.177 1.00 85.25 71 GLN A O 1
ATOM 594 N N . LYS A 1 72 ? -13.609 3.776 8.010 1.00 84.94 72 LYS A N 1
ATOM 595 C CA . LYS A 1 72 ? -14.297 4.588 9.025 1.00 84.94 72 LYS A CA 1
ATOM 596 C C . LYS A 1 72 ? -13.587 4.511 10.378 1.00 84.94 72 LYS A C 1
ATOM 598 O O . LYS A 1 72 ? -14.128 3.961 11.332 1.00 84.94 72 LYS A O 1
ATOM 603 N N . ASP A 1 73 ? -12.366 5.041 10.438 1.00 85.62 73 ASP A N 1
ATOM 604 C CA . ASP A 1 73 ? -11.598 5.032 11.685 1.00 85.62 73 ASP A CA 1
ATOM 605 C C . ASP A 1 73 ? -12.377 5.713 12.825 1.00 85.62 73 ASP A C 1
ATOM 607 O O . ASP A 1 73 ? -13.018 6.740 12.601 1.00 85.62 73 ASP A O 1
ATOM 611 N N . VAL A 1 74 ? -12.320 5.166 14.042 1.00 80.94 74 VAL A N 1
ATOM 612 C CA . VAL A 1 74 ? -13.153 5.620 15.178 1.00 80.94 74 VAL A CA 1
ATOM 613 C C . VAL A 1 74 ? -12.822 7.061 15.588 1.00 80.94 74 VAL A C 1
ATOM 615 O O . VAL A 1 74 ? -13.701 7.798 16.026 1.00 80.94 74 VAL A O 1
ATOM 618 N N . LYS A 1 75 ? -11.564 7.477 15.402 1.00 79.56 75 LYS A N 1
ATOM 619 C CA . LYS A 1 75 ? -11.072 8.820 15.745 1.00 79.56 75 LYS A CA 1
ATOM 620 C C . LYS A 1 75 ? -11.319 9.836 14.626 1.00 79.56 75 LYS A C 1
ATOM 622 O O . LYS A 1 75 ? -11.922 10.878 14.854 1.00 79.56 75 LYS A O 1
ATOM 627 N N . ASP A 1 76 ? -10.866 9.521 13.412 1.00 78.88 76 ASP A N 1
ATOM 628 C CA . ASP A 1 76 ? -10.837 10.480 12.300 1.00 78.88 76 ASP A CA 1
ATOM 629 C C . ASP A 1 76 ? -12.029 10.358 11.337 1.00 78.88 76 ASP A C 1
ATOM 631 O O . ASP A 1 76 ? -12.206 11.207 10.462 1.00 78.88 76 ASP A O 1
ATOM 635 N N . GLY A 1 77 ? -12.801 9.267 11.402 1.00 81.75 77 GLY A N 1
ATOM 636 C CA . GLY A 1 77 ? -13.870 8.933 10.450 1.00 81.75 77 GLY A CA 1
ATOM 637 C C . GLY A 1 77 ? -13.388 8.655 9.019 1.00 81.75 77 GLY A C 1
ATOM 638 O O . GLY A 1 77 ? -14.179 8.293 8.145 1.00 81.75 77 GLY A O 1
ATOM 639 N N . LYS A 1 78 ? -12.087 8.817 8.754 1.00 84.75 78 LYS A N 1
ATOM 640 C CA . LYS A 1 78 ? -11.469 8.649 7.439 1.00 84.75 78 LYS A CA 1
ATOM 641 C C . LYS A 1 78 ? -11.269 7.172 7.119 1.00 84.75 78 LYS A C 1
ATOM 643 O O . LYS A 1 78 ? -11.121 6.326 7.998 1.00 84.75 78 LYS A O 1
ATOM 648 N N . GLN A 1 79 ? -11.268 6.881 5.824 1.00 84.94 79 GLN A N 1
ATOM 649 C CA . GLN A 1 79 ? -10.899 5.583 5.274 1.00 84.94 79 GLN A CA 1
ATOM 650 C C . GLN A 1 79 ? -9.478 5.699 4.724 1.00 84.94 79 GLN A C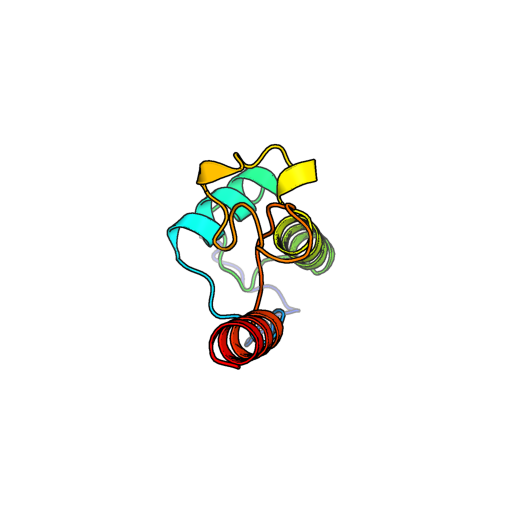 1
ATOM 652 O O . GLN A 1 79 ? -9.175 6.649 3.994 1.00 84.94 79 GLN A O 1
ATOM 657 N N . SER A 1 80 ? -8.600 4.780 5.102 1.00 84.81 80 SER A N 1
ATOM 658 C CA . SER A 1 80 ? -7.191 4.798 4.717 1.00 84.81 80 SER A CA 1
ATOM 659 C C . SER A 1 80 ? -6.658 3.385 4.520 1.00 84.81 80 SER A C 1
ATOM 661 O O . SER A 1 80 ? -7.160 2.425 5.103 1.00 84.81 80 SER A O 1
ATOM 663 N N . GLN A 1 81 ? -5.631 3.266 3.675 1.00 85.44 81 GLN A N 1
ATOM 664 C CA . GLN A 1 81 ? -4.779 2.086 3.688 1.00 85.44 81 GLN A CA 1
ATOM 665 C C . GLN A 1 81 ? -3.636 2.347 4.661 1.00 85.44 81 GLN A C 1
ATOM 667 O O . GLN A 1 81 ? -2.792 3.207 4.418 1.00 85.44 81 GLN A O 1
ATOM 672 N N . VAL A 1 82 ? -3.607 1.609 5.762 1.00 86.75 82 VAL A N 1
ATOM 673 C CA . VAL A 1 82 ? -2.523 1.692 6.740 1.00 86.75 82 VAL A CA 1
ATOM 674 C C . VAL A 1 82 ? -1.460 0.651 6.395 1.00 86.75 82 VAL A C 1
ATOM 676 O O . VAL A 1 82 ? -1.790 -0.498 6.101 1.00 86.75 82 VAL A O 1
ATOM 679 N N . LEU A 1 83 ? -0.187 1.052 6.406 1.00 85.06 83 LEU A N 1
ATOM 680 C CA . LEU A 1 83 ? 0.944 0.216 6.000 1.00 85.06 83 LEU A CA 1
ATOM 681 C C . LEU A 1 83 ? 1.936 0.016 7.154 1.00 85.06 83 LEU A C 1
ATOM 683 O O . LEU A 1 83 ? 2.171 0.936 7.941 1.00 85.06 83 LEU A O 1
ATOM 687 N N . ALA A 1 84 ? 2.558 -1.168 7.182 1.00 83.50 84 ALA A N 1
ATOM 688 C CA . ALA A 1 84 ? 3.682 -1.523 8.055 1.00 83.50 84 ALA A CA 1
ATOM 689 C C . ALA A 1 84 ? 3.447 -1.111 9.522 1.00 83.50 84 ALA A C 1
ATOM 691 O O . ALA A 1 84 ? 2.392 -1.395 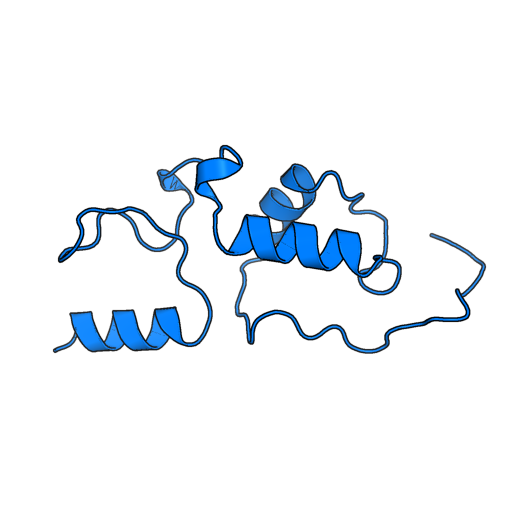10.079 1.00 83.50 84 ALA A O 1
ATOM 692 N N . ASN A 1 85 ? 4.393 -0.382 10.117 1.00 83.75 85 ASN A N 1
ATOM 693 C CA . ASN A 1 85 ? 4.354 0.074 11.508 1.00 83.75 85 ASN A CA 1
ATOM 694 C C . ASN A 1 85 ? 3.092 0.882 11.858 1.00 83.75 85 ASN A C 1
ATOM 696 O O . ASN A 1 85 ? 2.669 0.907 13.011 1.00 83.75 85 ASN A O 1
ATOM 700 N N . GLY A 1 86 ? 2.483 1.561 10.879 1.00 85.00 86 GLY A N 1
ATOM 701 C CA . GLY A 1 86 ? 1.237 2.287 11.106 1.00 85.00 86 GLY A CA 1
ATOM 702 C C . GLY A 1 86 ? 0.090 1.352 11.491 1.00 85.00 86 GLY A C 1
ATOM 703 O O . GLY A 1 86 ? -0.776 1.743 12.269 1.00 85.00 86 GLY A O 1
ATOM 704 N N . LEU A 1 87 ? 0.093 0.121 10.968 1.00 85.06 87 LEU A N 1
ATOM 705 C CA . LEU A 1 87 ? -0.944 -0.870 11.238 1.00 85.06 87 LEU A CA 1
ATOM 706 C C . LEU A 1 87 ? -0.832 -1.376 12.675 1.00 85.06 87 LEU A C 1
ATOM 708 O O . LEU A 1 87 ? -1.837 -1.420 13.377 1.00 85.06 87 LEU A O 1
ATOM 712 N N . ASP A 1 88 ? 0.388 -1.676 13.123 1.00 85.88 88 ASP A N 1
ATOM 713 C CA . ASP A 1 88 ? 0.654 -2.134 14.489 1.00 85.88 88 ASP A CA 1
ATOM 714 C C . ASP A 1 88 ? 0.300 -1.059 15.524 1.00 85.88 88 ASP A C 1
ATOM 716 O O . ASP A 1 88 ? -0.294 -1.356 16.561 1.00 85.88 88 ASP A O 1
ATOM 720 N N . ASN A 1 89 ? 0.606 0.207 15.223 1.00 88.19 89 ASN A N 1
ATOM 721 C CA . ASN A 1 89 ? 0.239 1.329 16.085 1.00 88.19 89 ASN A CA 1
ATOM 722 C C . ASN A 1 89 ? -1.278 1.504 16.172 1.00 88.19 89 ASN A C 1
ATOM 724 O O . ASN A 1 89 ? -1.809 1.661 17.267 1.00 88.19 89 ASN A O 1
ATOM 728 N N . LYS A 1 90 ? -1.985 1.432 15.039 1.00 84.81 90 LYS A N 1
ATOM 729 C CA . LYS A 1 90 ? -3.449 1.540 15.025 1.00 84.81 90 LYS A CA 1
ATOM 730 C C . LYS A 1 90 ? -4.122 0.376 15.742 1.00 84.81 90 LYS A C 1
ATOM 732 O O . LYS A 1 90 ? -5.087 0.599 16.458 1.00 84.81 90 LYS A O 1
ATOM 737 N N . LEU A 1 91 ? -3.587 -0.836 15.606 1.00 87.19 91 LEU A N 1
ATOM 738 C CA . LEU A 1 91 ? -4.070 -1.987 16.360 1.00 87.19 91 LEU A CA 1
ATOM 739 C C . LEU A 1 91 ? -3.867 -1.797 17.868 1.00 87.19 91 LEU A C 1
ATOM 741 O O . LEU A 1 91 ? -4.758 -2.124 18.642 1.00 87.19 91 LEU A O 1
ATOM 745 N N . ARG A 1 92 ? -2.721 -1.253 18.292 1.00 89.19 92 ARG A N 1
ATOM 746 C CA . ARG A 1 92 ? -2.483 -0.933 19.706 1.00 89.19 92 ARG A CA 1
ATOM 747 C C . ARG A 1 92 ? -3.461 0.129 20.217 1.00 89.19 92 ARG A C 1
ATOM 749 O O . ARG A 1 92 ? -4.059 -0.087 21.259 1.00 89.19 92 ARG A O 1
ATOM 756 N N . GLU A 1 93 ? -3.657 1.216 19.473 1.00 87.44 93 GLU A N 1
ATOM 757 C CA . GLU A 1 93 ? -4.588 2.297 19.838 1.00 87.44 93 GLU A CA 1
ATOM 758 C C . GLU A 1 93 ? -6.054 1.855 19.953 1.00 87.44 93 GLU A C 1
ATOM 760 O O . GLU A 1 93 ? -6.827 2.557 20.594 1.00 87.44 93 GLU A O 1
ATOM 765 N N . ASP A 1 94 ? -6.450 0.764 19.292 1.00 85.06 94 ASP A N 1
ATOM 766 C CA . ASP A 1 94 ? -7.807 0.211 19.400 1.00 85.06 94 ASP A CA 1
ATOM 767 C C . ASP A 1 94 ? -7.991 -0.709 20.607 1.00 85.06 94 ASP A C 1
ATOM 769 O O . ASP A 1 94 ? -9.120 -0.952 21.032 1.00 85.06 94 ASP A O 1
ATOM 773 N N . LEU A 1 95 ? -6.897 -1.309 21.079 1.00 85.12 95 LEU A N 1
ATOM 774 C CA . LEU A 1 95 ? -6.899 -2.229 22.215 1.00 85.12 95 LEU A CA 1
ATOM 775 C C . LEU A 1 95 ? -6.739 -1.496 23.552 1.00 85.12 95 LEU A C 1
ATOM 777 O O . LEU A 1 95 ? -7.059 -2.076 24.590 1.00 85.12 95 LEU A O 1
ATOM 781 N N . GLU A 1 96 ? -6.220 -0.270 23.516 1.00 83.12 96 GLU A N 1
ATOM 782 C CA . GLU A 1 96 ? -6.161 0.674 24.640 1.00 83.12 96 GLU A CA 1
ATOM 783 C C . GLU A 1 96 ? -7.482 1.439 24.803 1.00 83.12 96 GLU A C 1
ATOM 785 O O . GLU A 1 96 ? -7.945 1.541 25.963 1.00 83.12 96 GLU A O 1
#

InterPro domains:
  IPR001892 Small ribosomal subunit protein uS13 [PF00416] (20-96)
  IPR010979 Small ribosomal subunit protein uS13-like, H2TH [SSF46946] (18-95)

pLDDT: mean 81.21, std 8.09, range [51.19, 89.19]

Secondary structure (DSSP, 8-state):
--SS--SS--S----TT----HHHHHHHHHHTT--TTS-TTS--HHHHHHHHHHHH-TTTTT--GGGSSB-S-TTT---B---THHHHHHHHHHH-

Radius of gyration: 15.81 Å; chains: 1; bounding box: 38×23×47 Å

Foldseek 3Di:
DDPDDDPQWDPDDDADQWDDDPVRLVVLCVLLVHDPVDDPRPDDPVSSVSSNVCQFPVVVSPDDLVPAPAALQPPPGDRGRQTDPRVVVSVVVVVD